Protein AF-A0A8S9H287-F1 (afdb_monomer)

InterPro domains:
  IPR029071 Ubiquitin-like domain superfamily [SSF54236] (15-70)
  IPR039540 UBL3-like, ubiquitin domain [PF13881] (15-82)
  IPR040015 UBL3-like [PTHR13169] (14-83)

Mean predicted aligned error: 10.88 Å

Nearest PDB structures (folds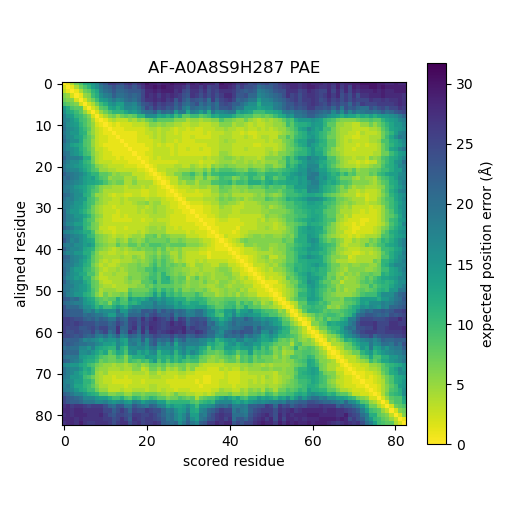eek):
  4x57-assembly2_D  TM=6.724E-01  e=1.138E-06  Arabidopsis thaliana
  1se9-assembly1_A  TM=5.662E-01  e=4.192E-03  Arabidopsis thaliana
  2zeq-assembly1_A  TM=7.307E-01  e=7.844E-01  Mus musculus

Sequence (83 aa):
MAPTSAHFAIPLPLRVLSDWPKGKTLVPKGINEVKLIGSGKILENSQTVAQCKTPFGEVAGGVTLMLMLMHVVVQPSLSKAKT

Radius of gyration: 16.47 Å; Cα contacts (8 Å, |Δi|>4): 94; chains: 1; bounding box: 31×40×57 Å

pLDDT: mean 72.21, std 15.91, range [35.94, 89.31]

Organism: Brassica cretica (NCBI:txid69181)

Foldseek 3Di:
DDDPDPPDLDFPLVVCLVPPDPPDPDRAPDSVQKWKAWPNDTDDRPDGPVRQFDQDDDDPPRDRPTDTDIDIGGHHDPPDPDD

Solvent-accessible surface area (backbone atoms only — not comparable to full-atom values): 5623 Å² total; per-residue (Å²): 136,80,86,80,87,70,87,73,82,59,29,43,44,57,52,52,62,73,67,52,71,85,91,56,92,81,71,68,92,47,59,89,17,48,45,42,33,40,93,92,38,79,55,60,68,86,43,30,65,80,77,69,54,46,85,53,60,85,43,95,84,85,54,71,52,70,58,71,72,65,51,79,45,75,48,81,73,87,78,66,92,82,129

Structure (mmCIF, N/CA/C/O backbone):
data_AF-A0A8S9H287-F1
#
_entry.id   AF-A0A8S9H287-F1
#
loop_
_atom_site.group_PDB
_atom_site.id
_atom_site.type_symbol
_atom_site.label_atom_id
_atom_site.label_alt_id
_atom_site.label_comp_id
_atom_site.label_asym_id
_atom_site.label_entity_id
_atom_site.label_seq_id
_atom_site.pdbx_PDB_ins_code
_atom_site.Cartn_x
_atom_site.Cartn_y
_atom_site.Cartn_z
_atom_site.occupancy
_atom_site.B_iso_or_equiv
_atom_site.auth_seq_id
_atom_site.auth_comp_id
_atom_site.auth_asym_id
_atom_site.auth_atom_id
_atom_site.pdbx_PDB_model_num
ATOM 1 N N . MET A 1 1 ? 14.641 29.922 -13.409 1.00 37.16 1 MET A N 1
ATOM 2 C CA . MET A 1 1 ? 14.998 28.523 -13.086 1.00 37.16 1 MET A CA 1
ATOM 3 C C . MET A 1 1 ? 13.998 28.002 -12.070 1.00 37.16 1 MET A C 1
ATOM 5 O O . MET A 1 1 ? 14.047 28.422 -10.924 1.00 37.16 1 MET A O 1
ATOM 9 N N . ALA A 1 2 ? 13.032 27.191 -12.503 1.00 36.91 2 ALA A N 1
ATOM 10 C CA . ALA A 1 2 ? 12.073 26.557 -11.601 1.00 36.91 2 ALA A CA 1
ATOM 11 C C . ALA A 1 2 ? 12.711 25.292 -10.996 1.00 36.91 2 ALA A C 1
ATOM 13 O O . ALA A 1 2 ? 13.329 24.533 -11.747 1.00 36.91 2 ALA A O 1
ATOM 14 N N . PRO A 1 3 ? 12.602 25.050 -9.679 1.00 45.16 3 PRO A N 1
ATOM 15 C CA . PRO A 1 3 ? 13.107 23.823 -9.083 1.00 45.16 3 PRO A CA 1
ATOM 16 C C . PRO A 1 3 ? 12.260 22.633 -9.558 1.00 45.16 3 PRO A C 1
ATOM 18 O O . PRO A 1 3 ? 11.045 22.575 -9.380 1.00 45.16 3 PRO A O 1
ATOM 21 N N . THR A 1 4 ? 12.928 21.685 -10.203 1.00 48.75 4 THR A N 1
ATOM 22 C CA . THR A 1 4 ? 12.408 20.417 -10.716 1.00 48.75 4 THR A CA 1
ATOM 23 C C . THR A 1 4 ? 11.786 19.552 -9.611 1.00 48.75 4 THR A C 1
ATOM 25 O O . THR A 1 4 ? 12.489 18.982 -8.787 1.00 48.75 4 THR A O 1
ATOM 28 N N . SER A 1 5 ? 10.454 19.430 -9.630 1.00 44.41 5 SER A N 1
ATOM 29 C CA . SER A 1 5 ? 9.668 18.200 -9.402 1.00 44.41 5 SER A CA 1
ATOM 30 C C . SER A 1 5 ? 10.062 17.254 -8.243 1.00 44.41 5 SER A C 1
ATOM 32 O O . SER A 1 5 ? 10.028 16.036 -8.403 1.00 44.41 5 SER A O 1
ATOM 34 N N . ALA A 1 6 ? 10.370 17.776 -7.056 1.00 47.44 6 ALA A N 1
ATOM 35 C CA . ALA A 1 6 ? 10.513 16.976 -5.829 1.00 47.44 6 ALA A CA 1
ATOM 36 C C . ALA A 1 6 ? 9.333 17.160 -4.852 1.00 47.44 6 ALA A C 1
ATOM 38 O O . ALA A 1 6 ? 9.466 16.871 -3.667 1.00 47.44 6 ALA A O 1
ATOM 39 N N . HIS A 1 7 ? 8.188 17.689 -5.311 1.00 45.31 7 HIS A N 1
ATOM 40 C CA . HIS A 1 7 ? 7.231 18.289 -4.378 1.00 45.31 7 HIS A CA 1
ATOM 41 C C . HIS A 1 7 ? 6.488 17.301 -3.468 1.00 45.31 7 HIS A C 1
ATOM 43 O O . HIS A 1 7 ? 6.199 17.697 -2.355 1.00 45.31 7 HIS A O 1
ATOM 49 N 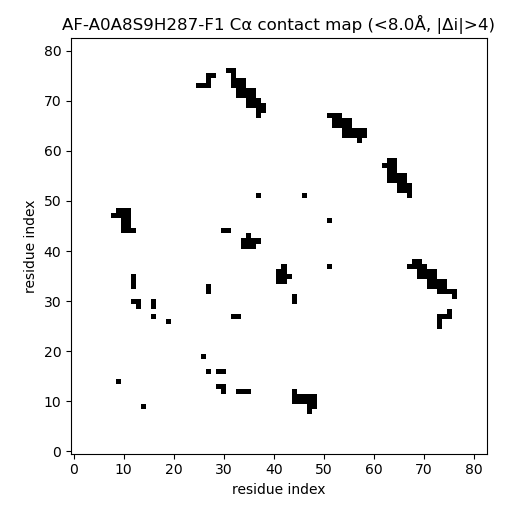N . PHE A 1 8 ? 6.273 16.026 -3.815 1.00 53.28 8 PHE A N 1
ATOM 50 C CA . PHE A 1 8 ? 5.799 15.033 -2.835 1.00 53.28 8 PHE A CA 1
ATOM 51 C C . PHE A 1 8 ? 6.175 13.618 -3.272 1.00 53.28 8 PHE A C 1
ATOM 53 O O . PHE A 1 8 ? 5.406 12.933 -3.946 1.00 53.28 8 PHE A O 1
ATOM 60 N N . ALA A 1 9 ? 7.362 13.143 -2.899 1.00 65.88 9 ALA A N 1
ATOM 61 C CA . ALA A 1 9 ? 7.650 11.717 -2.993 1.00 65.88 9 ALA A CA 1
ATOM 62 C C . ALA A 1 9 ? 6.856 10.999 -1.885 1.00 65.88 9 ALA A C 1
ATOM 64 O O . ALA A 1 9 ? 7.360 10.790 -0.787 1.00 65.88 9 ALA A O 1
ATOM 65 N N . ILE A 1 10 ? 5.575 10.711 -2.148 1.00 73.56 10 ILE A N 1
ATOM 66 C CA . ILE A 1 10 ? 4.675 10.090 -1.171 1.00 73.56 10 ILE A CA 1
ATOM 67 C C . ILE A 1 10 ? 5.195 8.678 -0.839 1.00 73.56 10 ILE A C 1
ATOM 69 O O . ILE A 1 10 ? 5.398 7.871 -1.757 1.00 73.56 10 ILE A O 1
ATOM 73 N N . PRO A 1 11 ? 5.395 8.364 0.452 1.00 84.88 11 PRO A N 1
ATOM 74 C CA . PRO A 1 11 ? 5.685 7.017 0.921 1.00 84.88 11 PRO A CA 1
ATOM 75 C C . PRO A 1 11 ? 4.699 5.978 0.389 1.00 84.88 11 PRO A C 1
ATOM 77 O O . PRO A 1 11 ? 3.485 6.197 0.355 1.00 84.88 11 PRO A O 1
ATOM 80 N N . LEU A 1 12 ? 5.207 4.811 0.006 1.00 85.44 12 LEU A N 1
ATOM 81 C CA . LEU A 1 12 ? 4.387 3.733 -0.548 1.00 85.44 12 LEU A CA 1
ATOM 82 C C . LEU A 1 12 ? 3.211 3.307 0.347 1.00 85.44 12 LEU A C 1
ATOM 84 O O . LEU A 1 12 ? 2.102 3.171 -0.177 1.00 85.44 12 LEU A O 1
ATOM 88 N N . PRO A 1 13 ? 3.388 3.139 1.671 1.00 87.25 13 PRO A N 1
ATOM 89 C CA . PRO A 1 13 ? 2.286 2.755 2.548 1.00 87.25 13 PRO A CA 1
ATOM 90 C C . PRO A 1 13 ? 1.173 3.804 2.589 1.00 87.25 13 PRO A C 1
ATOM 92 O O . PRO A 1 13 ? 0.002 3.442 2.653 1.00 87.25 13 PRO A O 1
ATOM 95 N N . LEU A 1 14 ? 1.511 5.097 2.494 1.00 87.38 14 LEU A N 1
ATOM 96 C CA . LEU A 1 14 ? 0.519 6.176 2.449 1.00 87.38 14 LEU A CA 1
ATOM 97 C C . LEU A 1 14 ? -0.325 6.118 1.182 1.00 87.38 14 LEU A C 1
ATOM 99 O O . LEU A 1 14 ? -1.537 6.312 1.238 1.00 87.38 14 LEU A O 1
ATOM 103 N N . ARG A 1 15 ? 0.297 5.795 0.048 1.00 86.06 15 ARG A N 1
ATOM 104 C CA . ARG A 1 15 ? -0.440 5.611 -1.199 1.00 86.06 15 ARG A CA 1
ATOM 105 C C . ARG A 1 15 ? -1.400 4.424 -1.112 1.00 86.06 15 ARG A C 1
ATOM 107 O O . ARG A 1 15 ? -2.563 4.559 -1.460 1.00 86.06 15 ARG A O 1
ATOM 114 N N . VAL A 1 16 ? -0.939 3.297 -0.569 1.00 87.50 16 VAL A N 1
ATOM 115 C CA . VAL A 1 16 ? -1.780 2.105 -0.357 1.00 87.50 16 VAL A CA 1
ATOM 116 C C . VAL A 1 16 ? -2.964 2.394 0.566 1.00 87.50 16 VAL A C 1
ATOM 118 O O . VAL A 1 16 ? -4.060 1.908 0.308 1.00 87.50 16 VAL A O 1
ATOM 121 N N . LEU A 1 17 ? -2.768 3.198 1.613 1.00 87.62 17 LEU A N 1
ATOM 122 C CA . LEU A 1 17 ? -3.858 3.645 2.483 1.00 87.62 17 LEU A CA 1
ATOM 123 C C . LEU A 1 17 ? -4.872 4.517 1.743 1.00 87.62 17 LEU A C 1
ATOM 125 O O . LEU A 1 17 ? -6.074 4.331 1.910 1.00 87.62 17 LEU A O 1
ATOM 129 N N . SER A 1 18 ? -4.391 5.458 0.930 1.00 87.69 18 SER A N 1
ATOM 130 C CA . SER A 1 18 ? -5.249 6.379 0.182 1.00 87.69 18 SER A CA 1
ATOM 131 C C . SER A 1 18 ? -6.081 5.662 -0.883 1.00 87.69 18 SER A C 1
ATOM 133 O O . SER A 1 18 ? -7.244 6.002 -1.083 1.00 87.69 18 SER A O 1
ATOM 135 N N . ASP A 1 19 ? -5.494 4.666 -1.545 1.00 88.00 19 ASP A N 1
ATOM 136 C CA . ASP A 1 19 ? -6.135 3.861 -2.588 1.00 88.00 19 ASP A CA 1
ATOM 137 C C . ASP A 1 19 ? -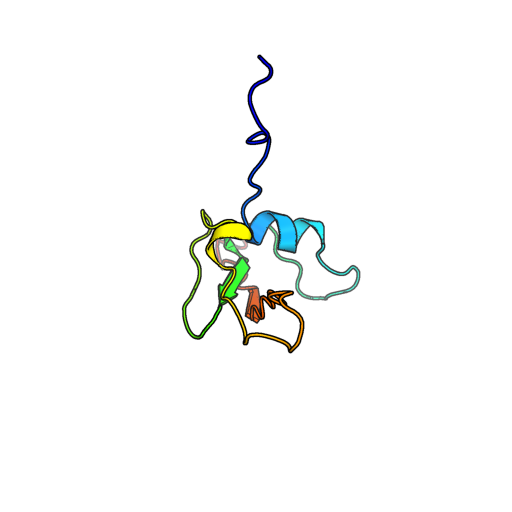6.798 2.584 -2.027 1.00 88.00 19 ASP A C 1
ATOM 139 O O . ASP A 1 19 ? -7.159 1.678 -2.783 1.00 88.00 19 ASP A O 1
ATOM 143 N N . TRP A 1 20 ? -6.961 2.473 -0.699 1.00 87.62 20 TRP A N 1
ATOM 144 C CA . TRP A 1 20 ? -7.502 1.259 -0.091 1.00 87.62 20 TRP A CA 1
ATOM 145 C C . TRP A 1 20 ? -8.943 0.998 -0.564 1.00 87.62 20 TRP A C 1
ATOM 147 O O . TRP A 1 20 ? -9.802 1.884 -0.475 1.00 87.62 20 TRP A O 1
ATOM 157 N N . PRO A 1 21 ? -9.258 -0.218 -1.045 1.00 86.81 21 PRO A N 1
ATOM 158 C CA . PRO A 1 21 ? -10.579 -0.516 -1.575 1.00 86.81 21 PRO A CA 1
ATOM 159 C C . PRO A 1 21 ? -11.652 -0.439 -0.485 1.00 86.81 21 PRO A C 1
ATOM 161 O O . PRO A 1 21 ? -11.533 -1.022 0.599 1.00 86.81 21 PRO A O 1
ATOM 164 N N . LYS A 1 22 ? -12.748 0.253 -0.805 1.00 84.06 22 LYS A N 1
ATOM 165 C CA . LYS A 1 22 ? -13.925 0.360 0.064 1.00 84.06 22 LYS A CA 1
ATOM 166 C C . LYS A 1 22 ? -14.604 -1.010 0.187 1.00 84.06 22 LYS A C 1
ATOM 168 O O . LYS A 1 22 ? -14.707 -1.742 -0.792 1.00 84.06 22 LYS A O 1
ATOM 173 N N . GLY A 1 23 ? -15.069 -1.356 1.388 1.00 84.44 23 GLY A N 1
ATOM 174 C CA . GLY A 1 23 ? -15.777 -2.619 1.648 1.00 84.44 23 GLY A CA 1
ATOM 175 C C . GLY A 1 23 ? -14.894 -3.803 2.065 1.00 84.44 23 GLY A C 1
ATOM 176 O O . GLY A 1 23 ? -15.391 -4.921 2.173 1.00 84.44 23 GLY A O 1
ATOM 177 N N . LYS A 1 24 ? -13.597 -3.591 2.332 1.00 81.25 24 LYS A N 1
ATOM 178 C CA . LYS A 1 24 ? -12.765 -4.593 3.019 1.00 81.25 24 LYS A CA 1
ATOM 179 C C . LYS A 1 24 ? -13.067 -4.601 4.520 1.00 81.25 24 LYS A C 1
ATOM 181 O O . LYS A 1 24 ? -13.177 -3.548 5.134 1.00 81.25 24 LYS A O 1
ATOM 186 N N . THR A 1 25 ? -13.140 -5.793 5.111 1.00 81.81 25 THR A N 1
ATOM 187 C CA . THR A 1 25 ? -13.319 -5.987 6.563 1.00 81.81 25 THR A CA 1
ATOM 188 C C . THR A 1 25 ? -12.102 -5.542 7.370 1.00 81.81 25 THR A C 1
ATOM 190 O O . THR A 1 25 ? -12.240 -5.090 8.502 1.00 81.81 25 THR A O 1
ATOM 193 N N . LEU A 1 26 ? -10.909 -5.648 6.780 1.00 82.50 26 LEU A N 1
ATOM 194 C CA . LEU A 1 26 ? -9.652 -5.219 7.374 1.00 82.50 26 LEU A CA 1
ATOM 195 C C . LEU A 1 26 ? -9.216 -3.907 6.718 1.00 82.50 26 LEU A C 1
ATOM 197 O O . LEU A 1 26 ? -8.758 -3.897 5.574 1.00 82.50 26 LEU A O 1
ATOM 201 N N . VAL A 1 27 ? -9.398 -2.804 7.442 1.00 86.62 27 VAL A N 1
ATOM 202 C CA . VAL A 1 27 ? -8.946 -1.473 7.032 1.00 86.62 27 VAL A CA 1
ATOM 203 C C . VAL A 1 27 ? -7.797 -1.065 7.951 1.00 86.62 27 VAL A C 1
ATOM 205 O O . VAL A 1 27 ? -8.017 -0.936 9.157 1.00 86.62 27 VAL A O 1
ATOM 208 N N . PRO A 1 28 ? -6.580 -0.889 7.420 1.00 87.06 28 PRO A N 1
ATOM 209 C CA . PRO A 1 28 ? -5.469 -0.379 8.209 1.00 87.06 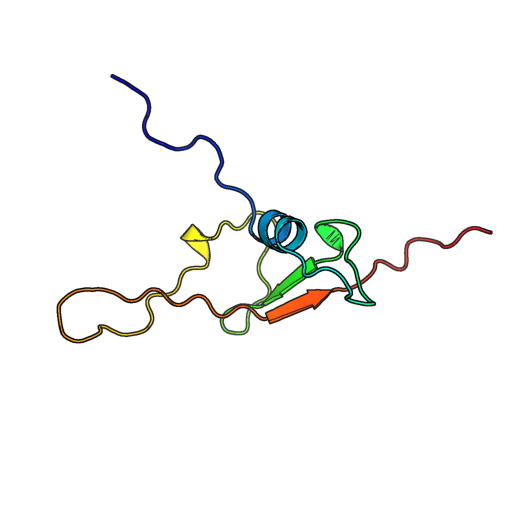28 PRO A CA 1
ATOM 210 C C . PRO A 1 28 ? -5.770 1.049 8.682 1.00 87.06 28 PRO A C 1
ATOM 212 O O . PRO A 1 28 ? -6.165 1.910 7.898 1.00 87.06 28 PRO A O 1
ATOM 215 N N . LYS A 1 29 ? -5.564 1.309 9.973 1.00 85.31 29 LYS A N 1
ATOM 216 C CA . LYS A 1 29 ? -5.784 2.614 10.617 1.00 85.31 29 LYS A CA 1
ATOM 217 C C . LYS A 1 29 ? -4.675 3.617 10.319 1.00 85.31 29 LYS A C 1
ATOM 219 O O . LYS A 1 29 ? -4.858 4.817 10.501 1.00 85.31 29 LYS A O 1
ATOM 224 N N . GLY A 1 30 ? -3.513 3.133 9.892 1.00 85.62 30 GLY A N 1
ATOM 225 C CA . GLY A 1 30 ? -2.373 3.973 9.566 1.00 85.62 30 GLY A C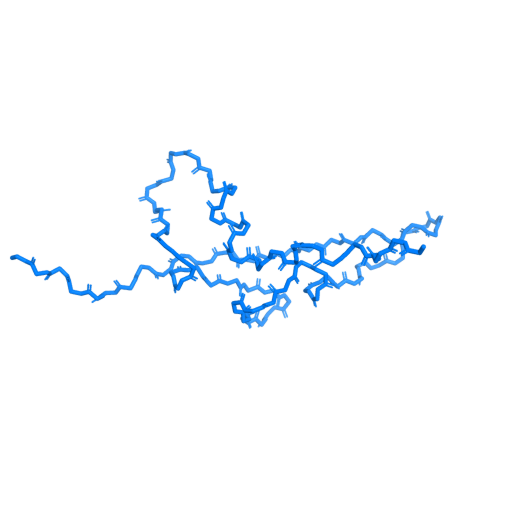A 1
ATOM 226 C C . GLY A 1 30 ? -1.202 3.183 9.002 1.00 85.62 30 GLY A C 1
ATOM 227 O O . GLY A 1 30 ? -1.234 1.958 8.893 1.00 85.62 30 GLY A O 1
ATOM 228 N N . ILE A 1 31 ? -0.138 3.908 8.663 1.00 85.75 31 ILE A N 1
ATOM 229 C CA . ILE A 1 31 ? 1.041 3.382 7.958 1.00 85.75 31 ILE A CA 1
ATOM 230 C C . ILE A 1 31 ? 1.766 2.271 8.724 1.00 85.75 31 ILE A C 1
ATOM 232 O O . ILE A 1 31 ? 2.400 1.424 8.108 1.00 85.75 31 ILE A O 1
ATOM 236 N N . ASN A 1 32 ? 1.659 2.264 10.055 1.00 85.94 32 ASN A N 1
ATOM 237 C CA . ASN A 1 32 ? 2.297 1.273 10.922 1.00 85.94 32 ASN A CA 1
ATOM 238 C C . ASN A 1 32 ? 1.620 -0.101 10.846 1.00 85.94 32 ASN A C 1
ATOM 240 O O . ASN A 1 32 ? 2.251 -1.113 11.137 1.00 85.94 32 ASN A O 1
ATOM 244 N N . GLU A 1 33 ? 0.350 -0.140 10.438 1.00 89.00 33 GLU A N 1
ATOM 245 C CA . GLU A 1 33 ? -0.400 -1.384 10.264 1.00 89.00 33 GLU A CA 1
ATOM 246 C C . GLU A 1 33 ? -0.238 -1.962 8.853 1.00 89.00 33 GLU A C 1
ATOM 248 O O . GLU A 1 33 ? -0.755 -3.037 8.569 1.00 89.00 33 GLU A O 1
ATOM 253 N N 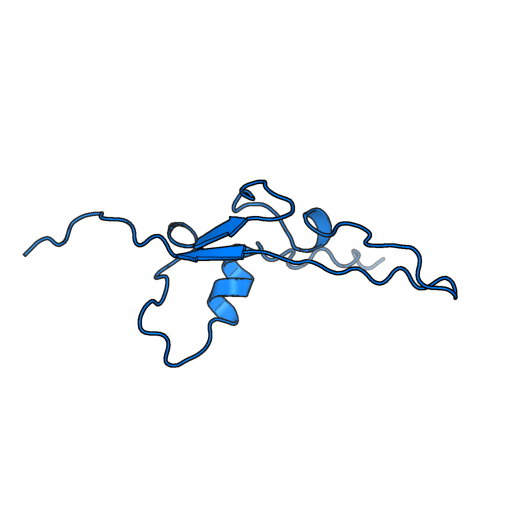. VAL A 1 34 ? 0.478 -1.273 7.958 1.00 88.75 34 VAL A N 1
ATOM 254 C CA . VAL A 1 34 ? 0.704 -1.703 6.576 1.00 88.75 34 VAL A CA 1
ATOM 255 C C . VAL A 1 34 ? 2.155 -2.137 6.415 1.00 88.75 34 VAL A C 1
ATOM 257 O O . VAL A 1 34 ? 3.075 -1.328 6.512 1.00 88.75 34 VAL A O 1
ATOM 260 N N . LYS A 1 35 ? 2.364 -3.418 6.109 1.00 88.38 35 LYS A N 1
ATOM 261 C CA . LYS A 1 35 ? 3.664 -3.953 5.697 1.00 88.38 35 LYS A CA 1
ATOM 262 C C . LYS A 1 35 ? 3.628 -4.280 4.216 1.00 88.38 35 LYS A C 1
ATOM 264 O O . LYS A 1 35 ? 2.764 -5.025 3.755 1.00 88.38 35 LYS A O 1
ATOM 269 N N . LEU A 1 36 ? 4.577 -3.720 3.480 1.00 88.00 36 LEU A N 1
ATOM 270 C CA . LEU A 1 36 ? 4.749 -3.983 2.059 1.00 88.00 36 LEU A CA 1
ATOM 271 C C . LEU A 1 36 ? 5.873 -4.992 1.874 1.00 88.00 36 LEU A C 1
ATOM 273 O O . LEU A 1 36 ? 6.914 -4.882 2.515 1.00 88.00 36 LEU A O 1
ATOM 277 N N . ILE A 1 37 ? 5.656 -5.981 1.016 1.00 87.06 37 ILE A N 1
ATOM 278 C CA . ILE A 1 37 ? 6.636 -7.014 0.694 1.00 87.06 37 ILE A CA 1
ATOM 279 C C . ILE A 1 37 ? 6.834 -7.012 -0.817 1.00 87.06 37 ILE A C 1
ATOM 281 O O . ILE A 1 37 ? 5.887 -7.236 -1.565 1.00 87.06 37 ILE A O 1
ATOM 285 N N . GLY A 1 38 ? 8.059 -6.773 -1.267 1.00 84.12 38 GLY A N 1
ATOM 286 C CA . GLY A 1 38 ? 8.432 -6.718 -2.677 1.00 84.12 38 GLY A CA 1
ATOM 287 C C . GLY A 1 38 ? 9.675 -7.554 -2.921 1.00 84.12 38 GLY A C 1
ATOM 288 O O . GLY A 1 38 ? 10.618 -7.500 -2.133 1.00 84.12 38 GLY A O 1
ATOM 289 N N . SER A 1 39 ? 9.672 -8.361 -3.983 1.00 77.19 39 SER A N 1
ATOM 290 C CA . SER A 1 39 ? 10.804 -9.230 -4.353 1.00 77.19 39 SER A CA 1
ATOM 291 C C . SER A 1 39 ? 11.341 -10.079 -3.184 1.00 77.19 39 SER A C 1
ATOM 293 O O . SER A 1 39 ? 12.545 -10.269 -3.038 1.00 77.19 39 SER A O 1
ATOM 295 N N . GLY A 1 40 ? 10.446 -10.546 -2.305 1.00 80.62 40 GLY A N 1
ATOM 296 C CA . GLY A 1 40 ? 10.795 -11.349 -1.127 1.00 80.62 40 GLY A CA 1
ATOM 297 C C . GLY A 1 40 ? 11.355 -10.571 0.072 1.00 80.62 40 GLY A C 1
ATOM 298 O O . GLY A 1 40 ? 11.722 -11.192 1.066 1.00 80.62 40 GLY A O 1
ATOM 299 N N . LYS A 1 41 ? 11.406 -9.233 0.028 1.00 82.81 41 LYS A N 1
ATOM 300 C CA . LYS A 1 41 ? 11.870 -8.384 1.138 1.00 82.81 41 LYS A CA 1
ATOM 301 C C . LYS A 1 41 ? 10.738 -7.515 1.673 1.00 82.81 41 LYS A C 1
ATOM 303 O O . LYS A 1 41 ? 9.918 -7.019 0.906 1.00 82.81 41 LYS A O 1
ATOM 308 N N . ILE A 1 42 ? 10.704 -7.312 2.989 1.00 85.81 42 ILE A N 1
ATOM 309 C CA . ILE A 1 42 ? 9.823 -6.317 3.614 1.00 85.81 42 ILE A CA 1
ATOM 310 C C . ILE A 1 42 ? 10.398 -4.930 3.305 1.00 85.81 42 ILE A C 1
ATOM 312 O O . ILE A 1 42 ? 11.584 -4.693 3.529 1.00 85.81 42 ILE A O 1
ATOM 316 N N . LEU A 1 43 ? 9.564 -4.041 2.773 1.00 83.31 43 LEU A N 1
ATOM 317 C CA . LEU A 1 43 ? 9.914 -2.660 2.461 1.00 83.31 43 LEU A CA 1
ATOM 318 C C . LEU A 1 43 ? 9.753 -1.783 3.701 1.00 83.31 43 LEU A C 1
ATOM 320 O O . LEU A 1 43 ? 8.812 -1.947 4.483 1.00 83.31 43 LEU A O 1
ATOM 324 N N . GLU A 1 44 ? 10.650 -0.813 3.840 1.00 82.31 44 GLU A N 1
ATOM 325 C CA . GLU A 1 44 ? 10.567 0.189 4.896 1.00 82.31 44 GLU A CA 1
ATOM 326 C C . GLU A 1 44 ? 9.513 1.253 4.558 1.00 82.31 44 GLU A C 1
ATOM 328 O O . GLU A 1 44 ? 9.250 1.557 3.392 1.00 82.31 44 GLU A O 1
ATOM 333 N N . ASN A 1 45 ? 8.916 1.857 5.586 1.00 79.75 45 ASN A N 1
ATOM 334 C CA . ASN A 1 45 ? 7.865 2.855 5.416 1.00 79.75 45 ASN A CA 1
ATOM 335 C C . ASN A 1 45 ? 8.337 4.104 4.657 1.00 79.75 45 ASN A C 1
ATOM 337 O O . ASN A 1 45 ? 7.559 4.712 3.934 1.00 79.75 45 ASN A O 1
ATOM 341 N N . SER A 1 46 ? 9.619 4.452 4.788 1.00 79.81 46 SER A N 1
ATOM 342 C CA . SER A 1 46 ? 10.250 5.600 4.131 1.00 79.81 46 SER A CA 1
ATOM 343 C C . SER A 1 46 ? 10.429 5.419 2.617 1.00 79.81 46 SER A C 1
ATOM 345 O O . SER A 1 46 ? 10.698 6.391 1.906 1.00 79.81 46 SER A O 1
ATOM 347 N N . GLN A 1 47 ? 10.271 4.195 2.095 1.00 79.62 47 GLN A N 1
ATOM 348 C CA . GLN A 1 47 ? 10.493 3.923 0.682 1.00 79.62 47 GLN A CA 1
ATOM 349 C C . GLN A 1 47 ? 9.382 4.494 -0.205 1.00 79.62 47 GLN A C 1
ATOM 351 O O . GLN A 1 47 ? 8.185 4.461 0.099 1.00 79.62 47 GLN A O 1
ATOM 356 N N . THR A 1 48 ? 9.800 4.988 -1.367 1.00 77.19 48 THR A N 1
ATOM 357 C CA . THR A 1 48 ? 8.923 5.581 -2.380 1.00 77.19 48 THR A CA 1
ATOM 358 C C . THR A 1 48 ? 8.778 4.645 -3.575 1.00 77.19 48 THR A C 1
ATOM 360 O O . THR A 1 48 ? 9.626 3.785 -3.821 1.00 77.19 48 THR A O 1
ATOM 363 N N . VAL A 1 49 ? 7.715 4.833 -4.368 1.00 72.62 49 VAL A N 1
ATOM 364 C CA . VAL A 1 49 ? 7.434 4.013 -5.565 1.00 72.62 49 VAL A CA 1
ATOM 365 C C . VAL A 1 49 ? 8.648 3.946 -6.495 1.00 72.62 49 VAL A C 1
ATOM 367 O O . VAL A 1 49 ? 8.924 2.898 -7.063 1.00 72.62 49 VAL A O 1
ATOM 370 N N . ALA A 1 50 ? 9.386 5.051 -6.634 1.00 72.00 50 ALA A N 1
ATOM 371 C CA . ALA A 1 50 ? 10.577 5.139 -7.474 1.00 72.00 50 ALA A CA 1
ATOM 372 C C . ALA A 1 50 ? 11.714 4.213 -7.020 1.00 72.00 50 ALA A C 1
ATOM 374 O O . ALA A 1 50 ? 12.442 3.704 -7.864 1.00 72.00 50 ALA A O 1
ATOM 375 N N . GLN A 1 51 ? 11.848 3.970 -5.714 1.00 71.31 51 GLN A N 1
ATOM 376 C CA . GLN A 1 51 ? 12.943 3.173 -5.157 1.00 71.31 51 GLN A CA 1
ATOM 377 C C . GLN A 1 51 ? 12.647 1.672 -5.086 1.00 71.31 51 GLN A C 1
ATOM 379 O O . GLN A 1 51 ? 13.568 0.867 -5.012 1.00 71.31 51 GLN A O 1
ATOM 384 N N . CYS A 1 52 ? 11.376 1.275 -5.121 1.00 69.75 52 CYS A N 1
ATOM 385 C CA . CYS A 1 52 ? 10.971 -0.140 -5.076 1.00 69.75 52 CYS A CA 1
ATOM 386 C C . CYS A 1 52 ? 10.708 -0.738 -6.461 1.00 69.75 52 CYS A C 1
ATOM 388 O O . CYS A 1 52 ? 10.311 -1.891 -6.609 1.00 69.75 52 CYS A O 1
ATOM 390 N N . LYS A 1 53 ? 10.906 0.088 -7.476 1.00 68.19 53 LYS A N 1
ATOM 391 C CA . LYS A 1 53 ? 10.642 -0.163 -8.875 1.00 68.19 53 LYS A CA 1
ATOM 392 C C . LYS A 1 53 ? 11.800 -1.010 -9.428 1.00 68.19 53 LYS A C 1
ATOM 394 O O . LYS A 1 53 ? 12.908 -0.513 -9.602 1.00 68.19 53 LYS A O 1
ATOM 399 N N . THR A 1 54 ? 11.562 -2.298 -9.671 1.00 65.12 54 THR A N 1
ATOM 400 C CA . THR A 1 54 ? 12.547 -3.203 -10.290 1.00 65.12 54 THR A CA 1
ATOM 401 C C . THR A 1 54 ? 12.320 -3.236 -11.806 1.00 65.12 54 THR A C 1
ATOM 403 O O . THR A 1 54 ? 11.170 -3.377 -12.229 1.00 65.12 54 THR A O 1
ATOM 406 N N . PRO A 1 55 ? 13.359 -3.084 -12.647 1.00 62.78 55 PRO A N 1
ATOM 407 C CA . PRO A 1 55 ? 13.212 -3.290 -14.083 1.00 62.78 55 PRO A CA 1
ATOM 408 C C . PRO A 1 55 ? 12.856 -4.759 -14.331 1.00 62.78 55 PRO A C 1
ATOM 410 O O . PRO A 1 55 ? 13.636 -5.654 -14.012 1.00 62.78 55 PRO A O 1
ATOM 413 N N . PHE A 1 56 ? 11.655 -5.013 -14.850 1.00 60.41 56 PHE A N 1
ATOM 414 C CA . PHE A 1 56 ? 11.201 -6.362 -15.162 1.00 60.41 56 PHE A CA 1
ATOM 415 C C . PHE A 1 56 ? 11.251 -6.570 -16.673 1.00 60.41 56 PHE A C 1
ATOM 417 O O . PHE A 1 56 ? 10.288 -6.254 -17.360 1.00 60.41 56 PHE A O 1
ATOM 424 N N . GLY A 1 57 ? 12.381 -7.092 -17.160 1.00 55.84 57 GLY A N 1
ATOM 425 C CA . GLY A 1 57 ? 12.587 -7.495 -18.554 1.00 55.84 57 GLY A CA 1
ATOM 426 C C . GLY A 1 57 ? 12.569 -6.350 -19.577 1.00 55.84 57 GLY A C 1
ATOM 427 O O . GLY A 1 57 ? 11.722 -5.461 -19.555 1.00 55.84 57 GLY A O 1
ATOM 428 N N . GLU A 1 58 ? 13.501 -6.375 -20.525 1.00 54.75 58 GLU A N 1
ATOM 429 C CA . GLU A 1 58 ? 13.385 -5.560 -21.736 1.00 54.75 58 GLU A CA 1
ATOM 430 C C . GLU A 1 58 ? 12.248 -6.130 -22.591 1.00 54.75 58 GLU A C 1
ATOM 432 O O . GLU A 1 58 ? 12.341 -7.250 -23.094 1.00 54.75 58 GLU A O 1
ATOM 437 N N . VAL A 1 59 ? 11.149 -5.386 -22.745 1.00 53.94 59 VAL A N 1
ATOM 438 C CA . VAL A 1 59 ? 10.144 -5.720 -23.758 1.00 53.94 59 VAL A CA 1
ATOM 439 C C . VAL A 1 59 ? 10.641 -5.191 -25.102 1.00 53.94 59 VAL A C 1
ATOM 441 O O . VAL A 1 59 ? 11.140 -4.065 -25.195 1.00 53.94 59 VAL A O 1
ATOM 444 N N . ALA A 1 60 ? 10.535 -6.024 -26.140 1.00 52.59 60 ALA A N 1
ATOM 445 C CA . ALA A 1 60 ? 10.978 -5.707 -27.492 1.00 52.59 60 ALA A CA 1
ATOM 446 C C . ALA A 1 60 ? 10.416 -4.345 -27.945 1.00 52.59 60 ALA A C 1
ATOM 448 O O . ALA A 1 60 ? 9.204 -4.186 -28.076 1.00 52.59 60 ALA A O 1
ATOM 449 N N . GLY A 1 61 ? 11.300 -3.359 -28.144 1.00 59.72 61 GLY A N 1
ATOM 450 C CA . GLY A 1 61 ? 10.934 -2.004 -28.585 1.00 59.72 61 GLY A CA 1
ATOM 451 C C . GLY A 1 61 ? 11.498 -0.837 -27.762 1.00 59.72 61 GLY A C 1
ATOM 452 O O . GLY A 1 61 ? 11.181 0.306 -28.071 1.00 59.72 61 GLY A O 1
ATOM 453 N N . GLY A 1 62 ? 12.320 -1.079 -26.732 1.00 60.78 62 GLY A N 1
ATOM 454 C CA . GLY A 1 62 ? 12.995 -0.006 -25.975 1.00 60.78 62 GLY A CA 1
ATOM 455 C C . GLY A 1 62 ? 12.138 0.660 -24.890 1.00 60.78 62 GLY A C 1
ATOM 456 O O . GLY A 1 62 ? 12.562 1.641 -24.280 1.00 60.78 62 GLY A O 1
ATOM 457 N N . VAL A 1 63 ? 10.948 0.118 -24.613 1.00 55.84 63 VAL A N 1
ATOM 458 C CA . VAL A 1 63 ? 10.113 0.519 -23.475 1.00 55.84 63 VAL A CA 1
ATOM 459 C C . VAL A 1 63 ? 10.355 -0.461 -22.332 1.00 55.84 63 VAL A C 1
ATOM 461 O O . VAL A 1 63 ? 9.857 -1.586 -22.344 1.00 55.84 63 VAL A O 1
ATOM 464 N N . THR A 1 64 ? 11.102 -0.032 -21.316 1.00 56.06 64 THR A N 1
ATOM 465 C CA . THR A 1 64 ? 11.224 -0.785 -20.063 1.00 56.06 64 THR A CA 1
ATOM 466 C C . THR A 1 64 ? 9.882 -0.743 -19.334 1.00 56.06 64 THR A C 1
ATOM 468 O O . THR A 1 64 ? 9.553 0.242 -18.666 1.00 56.06 64 THR A O 1
ATOM 471 N N . LEU A 1 65 ? 9.080 -1.802 -19.469 1.00 59.59 65 LEU A N 1
ATOM 472 C CA . LEU A 1 65 ? 7.855 -1.965 -18.691 1.00 59.59 65 LEU A CA 1
ATOM 473 C C . LEU A 1 65 ? 8.231 -2.221 -17.232 1.00 59.59 65 LEU A C 1
ATOM 475 O O . LEU A 1 65 ? 8.726 -3.275 -16.845 1.00 59.59 65 LEU A O 1
ATOM 479 N N . MET A 1 66 ? 8.016 -1.204 -16.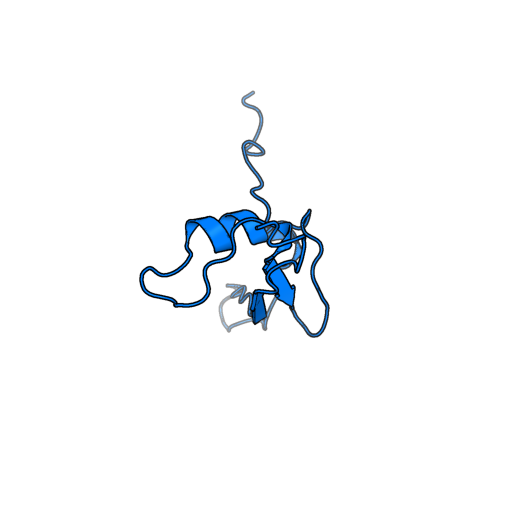408 1.00 59.56 66 MET A N 1
ATOM 480 C CA . MET A 1 66 ? 8.361 -1.242 -14.998 1.00 59.56 66 MET A CA 1
ATOM 481 C C . MET A 1 66 ? 7.169 -1.760 -14.193 1.00 59.56 66 MET A C 1
ATOM 483 O O . MET A 1 66 ? 6.208 -1.026 -13.957 1.00 59.56 66 MET A O 1
ATOM 487 N N . LEU A 1 67 ? 7.219 -3.028 -13.787 1.00 62.00 67 LEU A N 1
ATOM 488 C CA . LEU A 1 67 ? 6.132 -3.691 -13.069 1.00 62.00 67 LEU A CA 1
ATOM 489 C C . LEU A 1 67 ? 6.518 -3.866 -11.598 1.00 62.00 67 LEU A C 1
ATOM 491 O O . LEU A 1 67 ? 7.543 -4.459 -11.274 1.00 62.00 67 LEU A O 1
ATOM 495 N N . MET A 1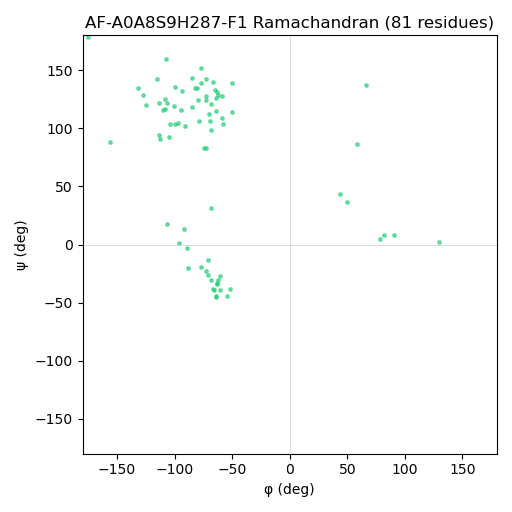 68 ? 5.708 -3.311 -10.696 1.00 66.19 68 MET A N 1
ATOM 496 C CA . MET A 1 68 ? 5.962 -3.336 -9.257 1.00 66.19 68 MET A CA 1
ATOM 497 C C . MET A 1 68 ? 4.915 -4.210 -8.570 1.00 66.19 68 MET A C 1
ATOM 499 O O . MET A 1 68 ? 3.845 -3.736 -8.193 1.00 66.19 68 MET A O 1
ATOM 503 N N . LEU A 1 69 ? 5.219 -5.501 -8.437 1.00 76.44 69 LEU A N 1
ATOM 504 C CA . LEU A 1 69 ? 4.389 -6.435 -7.681 1.00 76.44 69 LEU A CA 1
ATOM 505 C C . LEU A 1 69 ? 4.764 -6.360 -6.203 1.00 76.44 69 LEU A C 1
ATOM 507 O O . LEU A 1 69 ? 5.899 -6.638 -5.819 1.00 76.44 69 LEU A O 1
ATOM 511 N N . MET A 1 70 ? 3.794 -5.965 -5.385 1.00 82.56 70 MET A N 1
ATOM 512 C CA . MET A 1 70 ? 3.949 -5.810 -3.944 1.00 82.56 70 MET A CA 1
ATOM 513 C C . MET A 1 70 ? 2.847 -6.604 -3.246 1.00 82.56 70 MET A C 1
ATOM 515 O O . MET A 1 70 ? 1.666 -6.437 -3.547 1.00 82.56 70 MET A O 1
ATOM 519 N N . HIS A 1 71 ? 3.224 -7.453 -2.298 1.00 85.69 71 HIS A N 1
ATOM 520 C CA . HIS A 1 71 ? 2.302 -8.044 -1.339 1.00 85.69 71 HIS A CA 1
ATOM 521 C C . HIS A 1 71 ? 2.018 -7.029 -0.233 1.00 85.69 71 HIS A C 1
ATOM 523 O O . HIS A 1 71 ? 2.939 -6.543 0.426 1.00 85.69 71 HIS A O 1
ATOM 529 N N . VAL A 1 72 ? 0.740 -6.718 -0.021 1.00 87.94 72 VAL A N 1
ATOM 530 C CA . VAL A 1 72 ? 0.301 -5.852 1.074 1.00 87.94 72 VAL A CA 1
ATOM 531 C C . VAL A 1 72 ? -0.236 -6.715 2.202 1.00 87.94 72 VAL A C 1
ATOM 533 O O . VAL A 1 72 ? -1.211 -7.443 2.027 1.00 87.94 72 VAL A O 1
ATOM 536 N N . VAL A 1 73 ? 0.390 -6.617 3.370 1.00 89.31 73 VAL A N 1
ATOM 537 C CA . VAL A 1 73 ? -0.048 -7.301 4.585 1.00 89.31 73 VAL A CA 1
ATOM 538 C C . VAL A 1 73 ? -0.507 -6.248 5.577 1.00 89.31 73 VAL A C 1
ATOM 540 O O . VAL A 1 73 ? 0.265 -5.369 5.959 1.00 89.31 73 VAL A O 1
ATOM 543 N N . VAL A 1 74 ? -1.763 -6.347 6.005 1.00 89.31 74 VAL A N 1
ATOM 544 C CA . VAL A 1 74 ? -2.290 -5.497 7.070 1.00 89.31 74 VAL A CA 1
ATOM 545 C C . VAL A 1 74 ? -2.147 -6.235 8.393 1.00 89.31 74 VAL A C 1
ATOM 547 O O . VAL A 1 74 ? -2.738 -7.294 8.590 1.00 89.31 74 VAL A O 1
ATOM 550 N N . GLN A 1 75 ? -1.328 -5.686 9.283 1.00 87.94 75 GLN A N 1
ATOM 551 C CA . GLN A 1 75 ? -1.113 -6.183 10.636 1.00 87.94 75 GLN A CA 1
ATOM 552 C C . GLN A 1 75 ? -1.660 -5.147 11.620 1.00 87.94 75 GLN A C 1
ATOM 554 O O . GLN A 1 75 ? -0.944 -4.201 11.950 1.00 87.94 75 GLN A O 1
ATOM 559 N N . PRO A 1 76 ? -2.917 -5.285 12.078 1.00 83.06 76 PRO A N 1
ATOM 560 C CA . PRO A 1 76 ? -3.455 -4.391 13.092 1.00 83.06 76 PRO A CA 1
ATOM 561 C C . PRO A 1 76 ? -2.590 -4.480 14.351 1.00 83.06 76 PRO A C 1
ATOM 563 O O . PRO A 1 76 ? -2.306 -5.575 14.847 1.00 83.06 76 PRO A O 1
ATOM 566 N N . SER A 1 77 ? -2.133 -3.339 14.867 1.00 68.81 77 SER A N 1
ATOM 567 C CA . SER A 1 77 ? -1.330 -3.345 16.085 1.00 68.81 77 SER A CA 1
ATOM 568 C C . SER A 1 77 ? -2.241 -3.650 17.271 1.00 68.81 77 SER A C 1
ATOM 570 O O . SER A 1 77 ? -3.200 -2.920 17.520 1.00 68.81 77 SER A O 1
ATOM 572 N N . LEU A 1 78 ? -1.923 -4.693 18.046 1.00 61.84 78 LEU A N 1
ATOM 573 C CA . LEU A 1 78 ? -2.590 -5.042 19.312 1.00 61.84 78 LEU A CA 1
ATOM 574 C C . LEU A 1 78 ? -2.318 -4.015 20.433 1.00 61.84 78 LEU A C 1
ATOM 576 O O . LEU A 1 78 ? -2.255 -4.359 21.613 1.00 61.84 78 LEU A O 1
ATOM 580 N N . SER A 1 79 ? -2.141 -2.736 20.105 1.00 50.31 79 SER A N 1
ATOM 581 C CA . SER A 1 79 ? -2.031 -1.672 21.093 1.00 50.31 79 SER A CA 1
ATOM 582 C C . SER A 1 79 ? -3.416 -1.374 21.671 1.00 50.31 79 SER A C 1
ATOM 584 O O . SER A 1 79 ? -4.106 -0.449 21.256 1.00 50.31 79 SER A O 1
ATOM 586 N N . LYS A 1 80 ? -3.780 -2.204 22.653 1.00 47.50 80 LYS A N 1
ATOM 587 C CA . LYS A 1 80 ? -4.676 -1.919 23.777 1.00 47.50 80 LYS A CA 1
ATOM 588 C C . LYS A 1 80 ? -6.088 -1.468 23.383 1.00 47.50 80 LYS A C 1
ATOM 590 O O . LYS A 1 80 ? -6.426 -0.288 23.420 1.00 47.50 80 LYS A O 1
ATOM 595 N N . ALA A 1 81 ? -6.964 -2.447 23.163 1.00 43.03 81 ALA A N 1
ATOM 596 C CA . ALA A 1 81 ? -8.338 -2.293 23.621 1.00 43.03 81 ALA A CA 1
ATOM 597 C C . ALA A 1 81 ? -8.279 -2.051 25.141 1.00 43.03 81 ALA A C 1
ATOM 599 O O . ALA A 1 81 ? -7.968 -2.953 25.913 1.00 43.03 81 ALA A O 1
ATOM 600 N N . LYS A 1 82 ? -8.462 -0.801 25.564 1.00 46.75 82 LYS A N 1
ATOM 601 C CA . LYS A 1 82 ? -8.881 -0.491 26.925 1.00 46.75 82 LYS A CA 1
ATOM 602 C C . LYS A 1 82 ? -10.372 -0.232 26.835 1.00 46.75 82 LYS A C 1
ATOM 604 O O . LYS A 1 82 ? -10.745 0.827 26.344 1.00 46.75 82 LYS A O 1
ATOM 609 N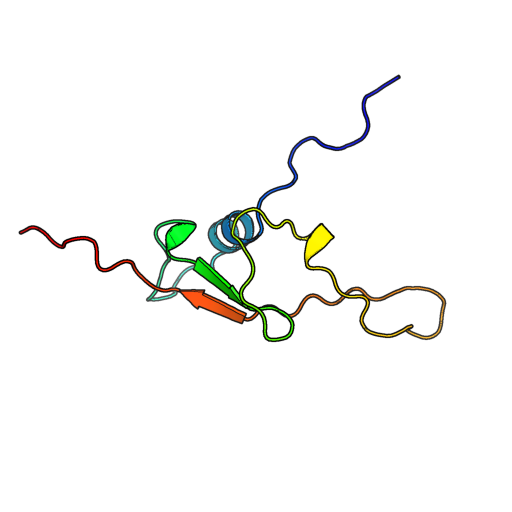 N . THR A 1 83 ? -11.185 -1.189 27.259 1.00 35.94 83 THR A N 1
ATOM 610 C CA . THR A 1 83 ? -12.377 -0.993 28.099 1.00 35.94 83 THR A CA 1
ATOM 611 C C . THR A 1 83 ? -12.751 -2.353 28.662 1.00 35.94 83 THR A C 1
ATOM 613 O O . THR A 1 83 ? -12.850 -3.296 27.848 1.00 35.94 83 THR A O 1
#

Secondary structure (DSSP, 8-state):
----S-TT--BHHHHHHHTPPTT-S---SSGGGEEEEETTEEEPTT-BTTTS-----EETTTEE-----EEEEE---------